Protein AF-A0A966P7Q0-F1 (afdb_monomer_lite)

Sequence (130 aa):
AIQLLSLRNEVIDQSLFDTRFGTLQGKIAGVTMALHLMETVSLGQISSSRKKELLESAATRVNVGGIIGYATCSPHIAETKMQVNDFLKRHPNFNRLKIGPRGDNDGDLQLWTFRDGTDCMYLSLLERQS

Foldseek 3Di:
DVVVVVVVVVVVLVVVCCVVVVVVVVVCVVVVVVVCVVDPDDPDDPDLVNLLVVVVVVVVVADAQGKDKQKDLDPDCSRAVVSVVVVCVVQVQKAWDAPGPQADPRRKHFDDCVPNVDRTMIIIMIGGND

Secondary structure (DSSP, 8-state):
-HHHHHHHHHHHHHHHHHHHHHHHHHHHHHHHHHHHHT--S-SS---HHHHHHHHHHHHHHPPTT-EEEEEES---GGGTHHHHHHHHHH-TTEEEEP-GGGS-TTS-EEE-HHHHSS--EEEEEEEE--

pLDDT: mean 70.28, std 19.14, range [32.0, 93.88]

Structure (mmCIF, N/CA/C/O backbone):
data_AF-A0A966P7Q0-F1
#
_entry.id   AF-A0A966P7Q0-F1
#
loop_
_atom_site.group_PDB
_atom_site.id
_atom_site.type_symbol
_atom_site.label_atom_id
_atom_site.label_alt_id
_atom_site.label_comp_id
_atom_site.label_asym_id
_atom_site.label_entity_id
_atom_site.label_seq_id
_atom_site.pdbx_PDB_ins_code
_atom_site.Cartn_x
_atom_site.Cartn_y
_atom_site.Cartn_z
_atom_site.occupancy
_atom_site.B_iso_or_equiv
_atom_site.auth_seq_id
_atom_site.auth_comp_id
_atom_site.auth_asym_id
_atom_site.auth_atom_id
_atom_site.pdbx_PDB_model_num
ATOM 1 N N . ALA A 1 1 ? 5.817 -37.709 -12.911 1.00 56.84 1 ALA A N 1
ATOM 2 C CA . ALA A 1 1 ? 4.400 -37.429 -12.584 1.00 5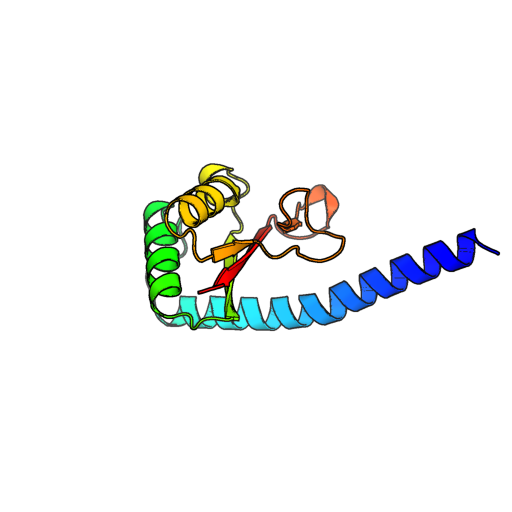6.84 1 ALA A CA 1
ATOM 3 C C . ALA A 1 1 ? 4.236 -36.178 -11.706 1.00 56.84 1 ALA A C 1
ATOM 5 O O . ALA A 1 1 ? 3.532 -35.270 -12.120 1.00 56.84 1 ALA A O 1
ATOM 6 N N . ILE A 1 2 ? 4.919 -36.076 -10.555 1.00 55.19 2 ILE A N 1
ATOM 7 C CA . ILE A 1 2 ? 4.800 -34.939 -9.609 1.00 55.19 2 ILE A CA 1
ATOM 8 C C . ILE A 1 2 ? 5.267 -33.598 -10.215 1.00 55.19 2 ILE A C 1
ATOM 10 O O . ILE A 1 2 ? 4.593 -32.584 -10.074 1.00 55.19 2 ILE A O 1
ATOM 14 N N . GLN A 1 3 ? 6.363 -33.601 -10.976 1.00 54.00 3 GLN A N 1
ATOM 15 C CA . GLN A 1 3 ? 6.929 -32.390 -11.597 1.00 54.00 3 GLN A CA 1
ATOM 16 C C . GLN A 1 3 ? 5.999 -31.744 -12.642 1.00 54.00 3 GLN A C 1
ATOM 18 O O . GLN A 1 3 ? 5.894 -30.525 -12.717 1.00 54.00 3 GLN A O 1
ATOM 23 N N . LEU A 1 4 ? 5.260 -32.566 -13.397 1.00 52.72 4 LEU A N 1
ATOM 24 C CA . LEU A 1 4 ? 4.261 -32.108 -14.372 1.00 52.72 4 LEU A CA 1
ATOM 25 C C . LEU A 1 4 ? 3.024 -31.497 -13.698 1.00 52.72 4 LEU A C 1
ATOM 27 O O . LEU A 1 4 ? 2.425 -30.573 -14.240 1.00 52.72 4 LEU A O 1
ATOM 31 N N . LEU A 1 5 ? 2.649 -31.991 -12.513 1.00 53.00 5 LEU A N 1
ATOM 32 C CA . LEU A 1 5 ? 1.553 -31.431 -11.718 1.00 53.00 5 LEU A CA 1
ATOM 33 C C . LEU A 1 5 ? 1.935 -30.079 -11.098 1.00 53.00 5 LEU A C 1
ATOM 35 O O . LEU A 1 5 ? 1.100 -29.181 -11.077 1.00 53.00 5 LEU A O 1
ATOM 39 N N . SER A 1 6 ? 3.191 -29.914 -10.666 1.00 53.47 6 SER A N 1
ATOM 40 C CA . SER A 1 6 ? 3.708 -28.640 -10.142 1.00 53.47 6 SER A CA 1
ATOM 41 C C . SER A 1 6 ? 3.724 -27.547 -11.211 1.00 53.47 6 SER A C 1
ATOM 43 O O . SER A 1 6 ? 3.168 -26.477 -10.996 1.00 53.47 6 SER A O 1
ATOM 45 N N . LEU A 1 7 ? 4.265 -27.855 -12.396 1.00 55.69 7 LEU A N 1
ATOM 46 C CA . LEU A 1 7 ? 4.277 -26.933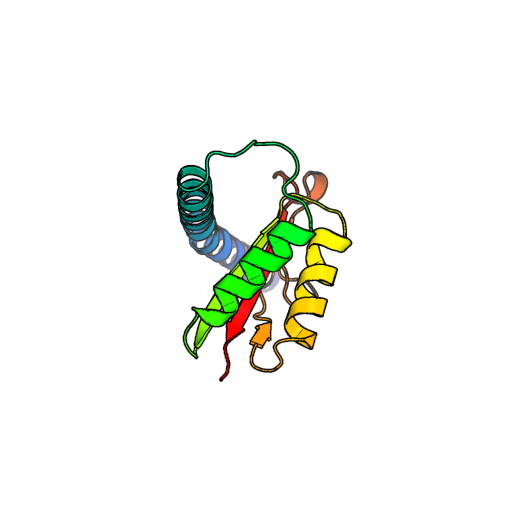 -13.539 1.00 55.69 7 LEU A CA 1
ATOM 47 C C . LEU A 1 7 ? 2.862 -26.526 -13.960 1.00 55.69 7 LEU A C 1
ATOM 49 O O . LEU A 1 7 ? 2.602 -25.364 -14.254 1.00 55.69 7 LEU A O 1
ATOM 53 N N . ARG A 1 8 ? 1.917 -27.474 -13.963 1.00 52.16 8 ARG A N 1
ATOM 54 C CA . ARG A 1 8 ? 0.520 -27.179 -14.298 1.00 52.16 8 ARG A CA 1
ATOM 55 C C . ARG A 1 8 ? -0.143 -26.276 -13.256 1.00 52.16 8 ARG A C 1
ATOM 57 O O . ARG A 1 8 ? -0.931 -25.420 -13.638 1.00 52.16 8 ARG A O 1
ATOM 64 N N . ASN A 1 9 ? 0.164 -26.454 -11.972 1.00 53.59 9 ASN A N 1
ATOM 65 C CA . ASN A 1 9 ? -0.360 -25.590 -10.915 1.00 53.59 9 ASN A CA 1
ATOM 66 C C . ASN A 1 9 ? 0.204 -24.168 -11.014 1.00 53.59 9 ASN A C 1
ATOM 68 O O . ASN A 1 9 ? -0.573 -23.226 -10.935 1.00 53.59 9 ASN A O 1
ATOM 72 N N . GLU A 1 10 ? 1.502 -24.008 -11.283 1.00 57.59 10 GLU A N 1
ATOM 73 C CA . GLU A 1 10 ? 2.111 -22.686 -11.504 1.00 57.59 10 GLU A CA 1
ATOM 74 C C . GLU A 1 10 ? 1.483 -21.959 -12.699 1.00 57.59 10 GLU A C 1
ATOM 76 O O . GLU A 1 10 ? 1.134 -20.785 -12.598 1.00 57.59 10 GLU A O 1
ATOM 81 N N . VAL A 1 11 ? 1.250 -22.667 -13.809 1.00 62.88 11 VAL A N 1
ATOM 82 C CA . VAL A 1 11 ? 0.590 -22.097 -14.997 1.00 62.88 11 VAL A CA 1
ATOM 83 C C . VAL A 1 11 ? -0.857 -21.687 -14.700 1.00 62.88 11 VAL A C 1
ATOM 85 O O . VAL A 1 11 ? -1.322 -20.659 -15.193 1.00 62.88 11 VAL A O 1
ATOM 88 N N . ILE A 1 12 ? -1.577 -22.463 -13.886 1.00 61.47 12 ILE A N 1
ATOM 89 C CA . ILE A 1 12 ? -2.951 -22.142 -13.478 1.00 61.47 12 ILE A CA 1
ATOM 90 C C . ILE A 1 12 ? -2.971 -20.942 -12.527 1.00 61.47 12 ILE A C 1
ATOM 92 O O . ILE A 1 12 ? -3.795 -20.049 -12.715 1.00 61.47 12 ILE A O 1
ATOM 96 N N . ASP A 1 13 ? -2.058 -20.874 -11.558 1.00 57.03 13 ASP A N 1
ATOM 97 C CA . ASP A 1 13 ? -1.935 -19.732 -10.647 1.00 57.03 13 ASP A CA 1
ATOM 98 C C . ASP A 1 13 ? -1.564 -18.454 -11.400 1.00 57.03 13 ASP A C 1
ATOM 100 O O . ASP A 1 13 ? -2.114 -17.386 -11.124 1.00 57.03 13 ASP A O 1
ATOM 104 N N . GLN A 1 14 ? -0.696 -18.564 -12.406 1.00 54.94 14 GLN A N 1
ATOM 105 C CA . GLN A 1 14 ? -0.326 -17.453 -13.270 1.00 54.94 14 GLN A CA 1
ATOM 106 C C . GLN A 1 14 ? -1.492 -17.016 -14.163 1.00 54.94 14 GLN A C 1
ATOM 108 O O . GLN A 1 14 ? -1.774 -15.828 -14.249 1.00 54.94 14 GLN A O 1
ATOM 113 N N . SER A 1 15 ? -2.262 -17.951 -14.724 1.00 50.19 15 SER A N 1
ATOM 114 C CA . SER A 1 15 ? -3.471 -17.637 -15.497 1.00 50.19 15 SER A CA 1
ATOM 115 C C . SER A 1 15 ? -4.580 -17.012 -14.638 1.00 50.19 15 SER A C 1
ATOM 117 O O . SER A 1 15 ? -5.246 -16.066 -15.067 1.00 50.19 15 SER A O 1
ATOM 119 N N . LEU A 1 16 ? -4.769 -17.489 -13.403 1.00 56.72 16 LEU A N 1
ATOM 120 C CA . LEU A 1 16 ? -5.696 -16.905 -12.430 1.00 56.72 16 LEU A CA 1
ATOM 121 C C . LEU A 1 16 ? -5.249 -15.506 -12.010 1.00 56.72 16 LEU A C 1
ATOM 123 O O . LEU A 1 16 ? -6.093 -14.617 -11.868 1.00 56.72 16 LEU A O 1
ATOM 127 N N . PHE A 1 17 ? -3.941 -15.305 -11.840 1.00 53.06 17 PHE A N 1
ATOM 128 C CA . PHE A 1 17 ? -3.348 -14.001 -11.592 1.00 53.06 17 PHE A CA 1
ATOM 129 C C . PHE A 1 17 ? -3.597 -13.071 -12.784 1.00 53.06 17 PHE A C 1
ATOM 131 O O . PHE A 1 17 ? -4.224 -12.034 -12.614 1.00 53.06 17 PHE A O 1
ATOM 138 N N . ASP A 1 18 ? -3.229 -13.459 -14.000 1.00 51.28 18 ASP A N 1
ATOM 139 C CA . ASP A 1 18 ? -3.386 -12.627 -15.196 1.00 51.28 18 ASP A CA 1
ATOM 140 C C . ASP A 1 18 ? -4.860 -12.327 -15.499 1.00 51.28 18 ASP A C 1
ATOM 142 O O . ASP A 1 18 ? -5.205 -11.222 -15.903 1.00 51.28 18 ASP A O 1
ATOM 146 N N . THR A 1 19 ? -5.775 -13.257 -15.220 1.00 51.84 19 THR A N 1
ATOM 147 C CA . THR A 1 19 ? -7.215 -13.022 -15.398 1.00 51.84 19 THR A CA 1
ATOM 148 C C . THR A 1 19 ? -7.754 -12.048 -14.351 1.00 51.84 19 THR A C 1
ATOM 150 O O . THR A 1 19 ? -8.453 -11.091 -14.696 1.00 51.84 19 THR A O 1
ATOM 153 N N . ARG A 1 20 ? -7.433 -12.258 -13.065 1.00 45.72 20 ARG A N 1
ATOM 154 C CA . ARG A 1 20 ? -7.921 -11.415 -11.960 1.00 45.72 20 ARG A CA 1
ATOM 155 C C . ARG A 1 20 ? -7.268 -10.044 -11.969 1.00 45.72 20 ARG A C 1
ATOM 157 O O . ARG A 1 20 ? -7.973 -9.052 -11.851 1.00 45.72 20 ARG A O 1
ATOM 164 N N . PHE A 1 21 ? -5.951 -9.986 -12.124 1.00 47.03 21 PHE A N 1
ATOM 165 C CA . PHE A 1 21 ? -5.170 -8.756 -12.125 1.00 47.03 21 PHE A CA 1
ATOM 166 C C . PHE A 1 21 ? -5.104 -8.095 -13.491 1.00 47.03 21 PHE A C 1
ATOM 168 O O . PHE A 1 21 ? -4.967 -6.890 -13.508 1.00 47.03 21 PHE A O 1
ATOM 175 N N . GLY A 1 22 ? -5.291 -8.789 -14.613 1.00 44.94 22 GLY A N 1
ATOM 176 C CA . GLY A 1 22 ? -5.476 -8.141 -15.918 1.00 44.94 22 GLY A CA 1
ATOM 177 C C . GLY A 1 22 ? -6.808 -7.393 -15.990 1.00 44.94 22 GLY A C 1
ATOM 178 O O . GLY A 1 22 ? -6.857 -6.237 -16.410 1.00 44.94 22 GLY A O 1
ATOM 179 N N . THR A 1 23 ? -7.891 -7.982 -15.461 1.00 43.66 23 THR A N 1
ATOM 180 C CA . THR A 1 23 ? -9.153 -7.242 -15.275 1.00 43.66 23 THR A CA 1
ATOM 181 C C . THR A 1 23 ? -9.062 -6.197 -14.163 1.00 43.66 23 THR A C 1
ATOM 183 O O . THR A 1 23 ? -9.647 -5.124 -14.311 1.00 43.66 23 THR A O 1
ATOM 186 N N . LEU A 1 24 ? -8.314 -6.444 -13.077 1.00 39.00 24 LEU A N 1
ATOM 187 C CA . LEU A 1 24 ? -8.041 -5.427 -12.054 1.00 39.00 24 LEU A CA 1
ATOM 188 C C . LEU A 1 24 ? -7.172 -4.294 -12.603 1.00 39.00 24 LEU A C 1
ATOM 190 O O . LEU A 1 24 ? -7.422 -3.162 -12.250 1.00 39.00 24 LEU A O 1
ATOM 194 N N . GLN A 1 25 ? -6.211 -4.558 -13.482 1.00 39.69 25 GLN A N 1
ATOM 195 C CA . GLN A 1 25 ? -5.346 -3.578 -14.135 1.00 39.69 25 GLN A CA 1
ATOM 196 C C . GLN A 1 25 ? -6.160 -2.752 -15.119 1.00 39.69 25 GLN A C 1
ATOM 198 O O . GLN A 1 25 ? -5.996 -1.545 -15.141 1.00 39.69 25 GLN A O 1
ATOM 203 N N . GLY A 1 26 ? -7.102 -3.351 -15.854 1.00 34.25 26 GLY A N 1
ATOM 204 C CA . GLY A 1 26 ? -8.074 -2.598 -16.651 1.00 34.25 26 GLY A CA 1
ATOM 205 C C . GLY A 1 26 ? -8.985 -1.715 -15.788 1.00 34.25 26 GLY A C 1
ATOM 206 O O . GLY A 1 26 ? -9.204 -0.550 -16.110 1.00 34.25 26 GLY A O 1
ATOM 207 N N . LYS A 1 27 ? -9.471 -2.230 -14.650 1.00 41.84 27 LYS A N 1
ATOM 208 C CA . LYS A 1 27 ? -10.301 -1.469 -13.698 1.00 41.84 27 LYS A CA 1
ATOM 209 C C . LYS A 1 27 ? -9.512 -0.398 -12.950 1.00 41.84 27 LYS A C 1
ATOM 211 O O . LYS A 1 27 ? -10.034 0.686 -12.765 1.00 41.84 27 LYS A O 1
ATOM 216 N N . ILE A 1 28 ? -8.278 -0.673 -12.542 1.00 46.97 28 ILE A N 1
ATOM 217 C CA . ILE A 1 28 ? -7.370 0.256 -11.870 1.00 46.97 28 ILE A CA 1
ATOM 218 C C . ILE A 1 28 ? -6.905 1.289 -12.878 1.00 46.97 28 ILE A C 1
ATOM 220 O O . ILE A 1 28 ? -7.036 2.453 -12.579 1.00 46.97 28 ILE A O 1
ATOM 224 N N . ALA A 1 29 ? -6.478 0.929 -14.088 1.00 38.12 29 ALA A N 1
ATOM 225 C CA . ALA A 1 29 ? -6.180 1.902 -15.137 1.00 38.12 29 ALA A CA 1
ATOM 226 C C . ALA A 1 29 ? -7.406 2.766 -15.450 1.00 38.12 29 ALA A C 1
ATOM 228 O O . ALA A 1 29 ? -7.260 3.971 -15.582 1.00 38.12 29 ALA A O 1
ATOM 229 N N . GLY A 1 30 ? -8.611 2.186 -15.480 1.00 32.00 30 GLY A N 1
ATOM 230 C CA . GLY A 1 30 ? -9.867 2.919 -15.643 1.00 32.00 30 GLY A CA 1
ATOM 231 C C . GLY A 1 30 ? -10.210 3.836 -14.463 1.00 32.00 30 GLY A C 1
ATOM 232 O O . GLY A 1 30 ? -10.607 4.974 -14.682 1.00 32.00 30 GLY A O 1
ATOM 233 N N . VAL A 1 31 ? -10.022 3.389 -13.218 1.00 40.69 31 VAL A N 1
ATOM 234 C CA . VAL A 1 31 ? -10.259 4.175 -11.992 1.00 40.69 31 VAL A CA 1
ATOM 235 C C . VAL A 1 31 ? -9.178 5.237 -11.814 1.00 40.69 31 VAL A C 1
ATOM 237 O O . VAL A 1 31 ? -9.506 6.373 -11.514 1.00 40.69 31 VAL A O 1
ATOM 240 N N . THR A 1 32 ? -7.912 4.916 -12.061 1.00 42.22 32 THR A N 1
ATOM 241 C CA . THR A 1 32 ? -6.773 5.837 -12.101 1.00 42.22 32 THR A CA 1
ATOM 242 C C . THR A 1 32 ? -6.961 6.859 -13.214 1.00 42.22 32 THR A C 1
ATOM 244 O O . THR A 1 32 ? -6.782 8.037 -12.944 1.00 42.22 32 THR A O 1
ATOM 247 N N . MET A 1 33 ? -7.396 6.466 -14.418 1.00 32.06 33 MET A N 1
ATOM 248 C CA . MET A 1 33 ? -7.760 7.410 -15.481 1.00 32.06 33 MET A CA 1
ATOM 249 C C . MET A 1 33 ? -8.958 8.270 -15.095 1.00 32.06 33 MET A C 1
ATOM 251 O O . MET A 1 33 ? -8.929 9.460 -15.363 1.00 32.06 33 MET A O 1
ATOM 255 N N . ALA A 1 34 ? -10.001 7.714 -14.477 1.00 33.47 34 ALA A N 1
ATOM 256 C CA . ALA A 1 34 ? -11.161 8.487 -14.037 1.00 33.47 34 ALA A CA 1
ATOM 257 C C . ALA A 1 34 ? -10.785 9.486 -12.931 1.00 33.47 34 ALA A C 1
ATOM 259 O O . ALA A 1 34 ? -11.227 10.632 -12.962 1.00 33.47 34 ALA A O 1
ATOM 260 N N . LEU A 1 35 ? -9.905 9.087 -12.007 1.00 37.53 35 LEU A N 1
ATOM 261 C CA . LEU A 1 35 ? -9.325 9.967 -10.995 1.00 37.53 35 LEU A CA 1
ATOM 262 C C . LEU A 1 35 ? -8.433 11.041 -11.643 1.00 37.53 35 LEU A C 1
ATOM 264 O O . LEU A 1 35 ? -8.456 12.190 -11.222 1.00 37.53 35 LEU A O 1
ATOM 268 N N . HIS A 1 36 ? -7.697 10.688 -12.701 1.00 36.66 36 HIS A N 1
ATOM 269 C CA . HIS A 1 36 ? -6.847 11.606 -13.464 1.00 36.66 36 HIS A CA 1
ATOM 270 C C . HIS A 1 36 ? -7.655 12.583 -14.336 1.00 36.66 36 HIS A C 1
ATOM 272 O O . HIS A 1 36 ? -7.266 13.733 -14.503 1.00 36.66 36 HIS A O 1
ATOM 278 N N . LEU A 1 37 ? -8.810 12.158 -14.856 1.00 32.03 37 LEU A N 1
ATOM 279 C CA . LEU A 1 37 ? -9.723 12.982 -15.652 1.00 32.03 37 LEU A CA 1
ATOM 280 C C . LEU A 1 37 ? -10.551 13.951 -14.792 1.00 32.03 37 LEU A C 1
ATOM 282 O O . LEU A 1 37 ? -11.079 14.922 -15.328 1.00 32.03 37 LEU A O 1
ATOM 286 N N . MET A 1 38 ? -10.648 13.722 -13.478 1.00 38.47 38 MET A N 1
ATOM 287 C CA . MET A 1 38 ? -11.322 14.631 -12.540 1.00 38.47 38 MET A CA 1
ATOM 288 C C . MET A 1 38 ? -10.413 15.732 -11.963 1.00 38.47 38 MET A C 1
ATOM 290 O O . MET A 1 38 ? -10.930 16.698 -11.410 1.00 38.47 38 MET A O 1
ATOM 294 N N . GLU A 1 39 ? -9.090 15.654 -12.130 1.00 44.19 39 GLU A N 1
ATOM 295 C CA . GLU A 1 39 ? -8.148 16.700 -11.705 1.00 44.19 39 GLU A CA 1
ATOM 296 C C . GLU A 1 39 ? -7.139 16.987 -12.826 1.00 44.19 39 GLU A C 1
ATOM 298 O O . GLU A 1 39 ? -5.998 16.529 -12.809 1.00 44.19 39 GLU A O 1
ATOM 303 N N . THR A 1 40 ? -7.555 17.776 -13.819 1.00 41.88 40 THR A N 1
ATOM 304 C CA . THR A 1 40 ? -6.660 18.339 -14.838 1.00 41.88 40 THR A CA 1
ATOM 305 C C . THR A 1 40 ? -5.659 19.315 -14.208 1.00 41.88 40 THR A C 1
ATOM 307 O O . THR A 1 40 ? -5.837 20.528 -14.296 1.00 41.88 40 THR A O 1
ATOM 310 N N . VAL A 1 41 ? -4.594 18.805 -13.584 1.00 39.81 41 VAL A N 1
ATOM 311 C CA . VAL A 1 41 ? -3.370 19.559 -13.280 1.00 39.81 41 VAL A CA 1
ATOM 312 C C . VAL A 1 41 ? -2.152 18.640 -13.454 1.00 39.81 41 VAL A C 1
ATOM 314 O O . VAL A 1 41 ? -1.850 17.813 -12.605 1.00 39.81 41 VAL A O 1
ATOM 317 N N . SER A 1 42 ? -1.461 18.829 -14.581 1.00 39.97 42 SER A N 1
ATOM 318 C CA . SER A 1 42 ? -0.085 18.419 -14.918 1.00 39.97 42 SER A CA 1
ATOM 319 C C . SER A 1 42 ? 0.380 16.977 -14.645 1.00 39.97 42 SER A C 1
ATOM 321 O O . SER A 1 42 ? 0.732 16.585 -13.535 1.00 39.97 42 SER A O 1
ATOM 323 N N . LEU A 1 43 ? 0.578 16.249 -15.751 1.00 45.28 43 LEU A N 1
ATOM 324 C CA . LEU A 1 43 ? 1.347 15.005 -15.910 1.00 45.28 43 LEU A CA 1
ATOM 325 C C . LEU A 1 43 ? 2.863 15.184 -15.660 1.00 45.28 43 LEU A C 1
ATOM 327 O O . LEU A 1 43 ? 3.698 14.900 -16.515 1.00 45.28 43 LEU A O 1
ATOM 331 N N . GLY A 1 44 ? 3.245 15.637 -14.470 1.00 43.91 44 GLY A N 1
ATOM 332 C CA . GLY A 1 44 ? 4.648 15.750 -14.083 1.00 43.91 44 GLY A CA 1
ATOM 333 C C . GLY A 1 44 ? 4.797 15.769 -12.572 1.00 43.91 44 GLY A C 1
ATOM 334 O O . GLY A 1 44 ? 4.583 16.801 -11.955 1.00 43.91 44 GLY A O 1
ATOM 335 N N . GLN A 1 45 ? 5.180 14.624 -11.997 1.00 50.81 45 GLN A N 1
ATOM 336 C CA . GLN A 1 45 ? 5.583 14.476 -10.593 1.00 50.81 45 GLN A CA 1
ATOM 337 C C . GLN A 1 45 ? 4.513 14.942 -9.584 1.00 50.81 45 GLN A C 1
ATOM 339 O O . GLN A 1 45 ? 4.641 15.986 -8.948 1.00 50.81 45 GLN A O 1
ATOM 344 N N . ILE A 1 46 ? 3.469 14.131 -9.364 1.00 56.72 46 ILE A N 1
ATOM 345 C CA . ILE A 1 46 ? 2.634 14.289 -8.161 1.00 56.72 46 ILE A CA 1
ATOM 346 C C . ILE A 1 46 ? 3.566 14.139 -6.952 1.00 56.72 46 ILE A C 1
ATOM 348 O O . ILE A 1 46 ? 4.126 13.061 -6.744 1.00 56.72 46 ILE A O 1
ATOM 352 N N . SER A 1 47 ? 3.755 15.201 -6.169 1.00 64.44 47 SER A N 1
ATOM 353 C CA . SER A 1 47 ? 4.650 15.186 -5.009 1.00 64.44 47 SER A CA 1
ATOM 354 C C . SER A 1 47 ? 4.247 14.093 -4.010 1.00 64.44 47 SER A C 1
ATOM 356 O O . SER A 1 47 ? 3.063 13.782 -3.845 1.00 64.44 47 SER A O 1
ATOM 358 N N . SER A 1 48 ? 5.212 13.510 -3.293 1.00 66.81 48 SER A N 1
ATOM 359 C CA . SER A 1 48 ? 4.931 12.497 -2.259 1.00 66.81 48 SER A CA 1
ATOM 360 C C . SER A 1 48 ? 3.959 13.015 -1.188 1.00 66.81 48 SER A C 1
ATOM 362 O O . SER A 1 48 ? 3.135 12.264 -0.670 1.00 66.81 48 SER A O 1
ATOM 364 N N . SER A 1 49 ? 3.979 14.326 -0.915 1.00 69.88 49 SER A N 1
ATOM 365 C CA . SER A 1 49 ? 3.006 14.987 -0.038 1.00 69.88 49 SER A CA 1
ATOM 366 C C . SER A 1 49 ? 1.569 14.885 -0.559 1.00 69.88 49 SER A C 1
AT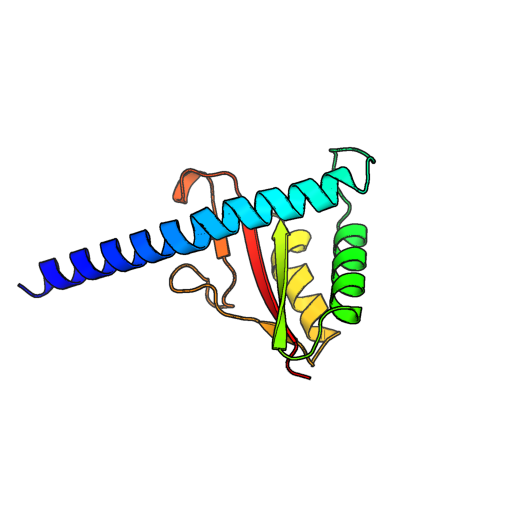OM 368 O O . SER A 1 49 ? 0.675 14.534 0.205 1.00 69.88 49 SER A O 1
ATOM 370 N N . ARG A 1 50 ? 1.340 15.091 -1.861 1.00 77.12 50 ARG A N 1
ATOM 371 C CA . ARG A 1 50 ? 0.005 14.979 -2.463 1.00 77.12 50 ARG A CA 1
ATOM 372 C C . ARG A 1 50 ? -0.493 13.534 -2.472 1.00 77.12 50 ARG A C 1
ATOM 374 O O . ARG A 1 50 ? -1.662 13.289 -2.190 1.00 77.12 50 ARG A O 1
ATOM 381 N N . LYS A 1 51 ? 0.390 12.559 -2.724 1.00 76.00 51 LYS A N 1
ATOM 382 C CA . LYS A 1 51 ? 0.037 11.128 -2.618 1.00 76.00 51 LYS A CA 1
ATOM 383 C C . LYS A 1 51 ? -0.416 10.763 -1.203 1.00 76.00 51 LYS A C 1
ATOM 385 O O . LYS A 1 51 ? -1.384 10.024 -1.043 1.00 76.00 51 LYS A O 1
ATOM 390 N N . LYS A 1 52 ? 0.254 11.314 -0.185 1.00 80.38 52 LYS A N 1
ATOM 391 C CA . LYS A 1 52 ? -0.143 11.166 1.217 1.00 80.38 52 LYS A CA 1
ATOM 392 C C . LYS A 1 52 ? -1.534 11.747 1.461 1.00 80.38 52 LYS A C 1
ATOM 394 O O . LYS A 1 52 ? -2.381 11.033 1.973 1.00 80.38 52 LYS A O 1
ATOM 399 N N . GLU A 1 53 ? -1.788 12.994 1.065 1.00 81.19 53 GLU A N 1
ATOM 400 C CA . GLU A 1 53 ? -3.097 13.650 1.241 1.00 81.19 53 GLU A CA 1
ATOM 401 C C . GLU A 1 53 ? -4.251 12.853 0.619 1.00 81.19 53 GLU A C 1
ATOM 403 O O . GLU A 1 53 ? -5.295 12.677 1.247 1.00 81.19 53 GLU A O 1
ATOM 408 N N . LEU A 1 54 ? -4.055 12.326 -0.593 1.00 82.44 54 LEU A N 1
ATOM 409 C CA . LEU A 1 54 ? -5.052 11.489 -1.262 1.00 82.44 54 LEU A CA 1
ATOM 410 C C . LEU A 1 54 ? -5.307 10.185 -0.496 1.00 82.44 54 LEU A C 1
ATOM 412 O O . LEU A 1 54 ? -6.461 9.788 -0.331 1.00 82.44 54 LEU A O 1
ATOM 416 N N . LEU A 1 55 ? -4.247 9.547 0.007 1.00 80.12 55 LEU A N 1
ATOM 417 C CA . LEU A 1 55 ? -4.357 8.327 0.804 1.00 80.12 55 LEU A CA 1
ATOM 418 C C . LEU A 1 55 ? -5.080 8.578 2.140 1.00 80.12 55 LEU A C 1
ATOM 420 O O . LEU A 1 55 ? -5.938 7.788 2.529 1.00 80.12 55 LEU A O 1
ATOM 424 N N . GLU A 1 56 ? -4.807 9.704 2.804 1.00 84.12 56 GLU A N 1
ATOM 425 C CA . GLU A 1 56 ? -5.545 10.127 4.003 1.00 84.12 56 GLU A CA 1
ATOM 426 C C . GLU A 1 56 ? -7.025 10.365 3.708 1.00 84.12 56 GLU A C 1
ATOM 428 O O . GLU A 1 56 ? -7.895 9.880 4.429 1.00 84.12 56 GLU A O 1
ATOM 433 N N . SER A 1 57 ? -7.322 11.087 2.627 1.00 81.06 57 SER A N 1
ATOM 434 C CA . SER A 1 57 ? -8.700 11.360 2.219 1.00 81.06 57 SER A CA 1
ATOM 435 C C . SER A 1 57 ? -9.459 10.060 1.940 1.00 81.06 57 SER A C 1
ATOM 437 O O . SER A 1 57 ? -10.583 9.885 2.416 1.00 81.06 57 SER A O 1
ATOM 439 N N . ALA A 1 58 ? -8.829 9.103 1.252 1.00 78.38 58 ALA A N 1
ATOM 440 C CA . ALA A 1 58 ? -9.413 7.789 0.996 1.00 78.38 58 ALA A CA 1
ATOM 441 C C . ALA A 1 58 ? -9.719 7.021 2.295 1.00 78.38 58 ALA A C 1
ATOM 443 O O . ALA A 1 58 ? -10.798 6.439 2.422 1.00 78.38 58 ALA A O 1
ATOM 444 N N . ALA A 1 59 ? -8.827 7.079 3.288 1.00 80.88 59 ALA A N 1
ATOM 445 C CA . ALA A 1 59 ? -9.012 6.411 4.576 1.00 80.88 59 ALA A CA 1
ATOM 446 C C . ALA A 1 59 ? -10.242 6.907 5.348 1.00 80.88 59 ALA A C 1
ATOM 448 O O . ALA A 1 59 ? -10.924 6.116 5.994 1.00 80.88 59 ALA A O 1
ATOM 449 N N . THR A 1 60 ? -10.579 8.195 5.228 1.00 81.38 60 THR A N 1
ATOM 450 C CA . THR A 1 60 ? -11.781 8.758 5.873 1.00 81.38 60 THR A CA 1
ATOM 451 C C . THR A 1 60 ? -13.091 8.305 5.222 1.00 81.38 60 THR A C 1
ATOM 453 O O . THR A 1 60 ? -14.145 8.369 5.851 1.00 81.38 60 THR A O 1
ATOM 456 N N . ARG A 1 61 ? -13.040 7.848 3.965 1.00 81.44 61 ARG A N 1
ATOM 457 C CA . ARG A 1 61 ? -14.220 7.534 3.141 1.00 81.44 61 ARG A CA 1
ATOM 458 C C . ARG A 1 61 ? -14.491 6.042 2.998 1.00 81.44 61 ARG A C 1
ATOM 460 O O . ARG A 1 61 ? -15.593 5.667 2.604 1.00 81.44 61 ARG A O 1
ATOM 467 N N . VAL A 1 62 ? -13.504 5.193 3.270 1.00 81.69 62 VAL A N 1
ATOM 468 C CA . VAL A 1 62 ? -13.657 3.743 3.142 1.00 81.69 62 VAL A CA 1
ATOM 469 C C . VAL A 1 62 ? -14.406 3.179 4.352 1.00 81.69 62 VAL A C 1
ATOM 471 O O . VAL A 1 62 ? -14.095 3.501 5.499 1.00 81.69 62 VAL A O 1
ATOM 474 N N . ASN A 1 63 ? -15.409 2.340 4.099 1.00 81.81 63 ASN A N 1
ATOM 475 C CA . ASN A 1 63 ? -16.146 1.638 5.151 1.00 81.81 63 ASN A CA 1
ATOM 476 C C . ASN A 1 63 ? -15.297 0.515 5.766 1.00 81.81 63 ASN A C 1
ATOM 478 O O . ASN A 1 63 ? -14.312 0.078 5.172 1.00 81.81 63 ASN A O 1
ATOM 482 N N . VAL A 1 64 ? -15.695 0.023 6.941 1.00 88.12 64 VAL A N 1
ATOM 483 C CA . VAL A 1 64 ? -15.129 -1.208 7.519 1.00 88.12 64 VAL A CA 1
ATOM 484 C C . VAL A 1 64 ? -15.322 -2.373 6.539 1.00 88.12 64 VAL A C 1
ATOM 486 O O . VAL A 1 64 ? -16.385 -2.502 5.933 1.00 88.12 64 VAL A O 1
ATOM 489 N N . GLY A 1 65 ? -14.277 -3.176 6.340 1.00 80.44 65 GLY A N 1
ATOM 490 C CA . GLY A 1 65 ? -14.171 -4.212 5.307 1.00 80.44 65 GLY A CA 1
ATOM 491 C C . GLY A 1 65 ? -13.852 -3.683 3.902 1.00 80.44 65 GLY A C 1
ATOM 492 O O . GLY A 1 65 ? -13.725 -4.458 2.958 1.00 80.44 65 GLY A O 1
ATOM 493 N N . GLY A 1 66 ? -13.744 -2.364 3.718 1.00 78.94 66 GLY A N 1
ATOM 494 C CA . GLY A 1 66 ? -13.365 -1.772 2.439 1.00 78.94 66 GLY A CA 1
ATOM 495 C C . GLY A 1 66 ? -11.850 -1.775 2.223 1.00 78.94 66 GLY A C 1
ATOM 496 O O . GLY A 1 66 ? -11.067 -1.714 3.172 1.00 78.94 66 GLY A O 1
ATOM 497 N N . ILE A 1 67 ? -11.442 -1.817 0.952 1.00 86.19 67 ILE A N 1
ATOM 498 C CA . ILE A 1 67 ? -10.041 -1.950 0.534 1.00 86.19 67 ILE A CA 1
ATOM 499 C C . ILE A 1 67 ? -9.598 -0.701 -0.232 1.00 86.19 67 ILE A C 1
ATOM 501 O O . ILE A 1 67 ? -10.273 -0.255 -1.159 1.00 86.19 67 ILE A O 1
ATOM 505 N N . ILE A 1 68 ? -8.428 -0.175 0.121 1.00 85.62 68 ILE A N 1
ATOM 506 C CA . ILE A 1 68 ? -7.713 0.874 -0.604 1.00 85.62 68 ILE A CA 1
ATOM 507 C C . ILE A 1 68 ? -6.548 0.236 -1.365 1.00 85.62 68 ILE A C 1
ATOM 509 O O . ILE A 1 68 ? -5.713 -0.444 -0.772 1.00 85.62 68 ILE A O 1
ATOM 513 N N . GLY A 1 69 ? -6.474 0.476 -2.675 1.00 87.75 69 GLY A N 1
ATOM 514 C CA . GLY A 1 69 ? -5.315 0.126 -3.495 1.00 87.75 69 GLY A CA 1
ATOM 515 C C . GLY A 1 69 ? -4.385 1.323 -3.660 1.00 87.75 69 GLY A C 1
ATOM 516 O O . GLY A 1 69 ? -4.745 2.289 -4.329 1.00 87.75 69 GLY A O 1
ATOM 517 N N . TYR A 1 70 ? -3.194 1.265 -3.069 1.00 86.19 70 TYR A N 1
ATOM 518 C CA . TYR A 1 70 ? -2.153 2.271 -3.265 1.00 86.19 70 TYR A CA 1
ATOM 519 C C . TYR A 1 70 ? -1.184 1.803 -4.348 1.00 86.19 70 TYR A C 1
ATOM 521 O O . TYR A 1 70 ? -0.511 0.791 -4.156 1.00 86.19 70 TYR A O 1
ATOM 529 N N . ALA A 1 71 ? -1.097 2.534 -5.462 1.00 86.81 71 ALA A N 1
A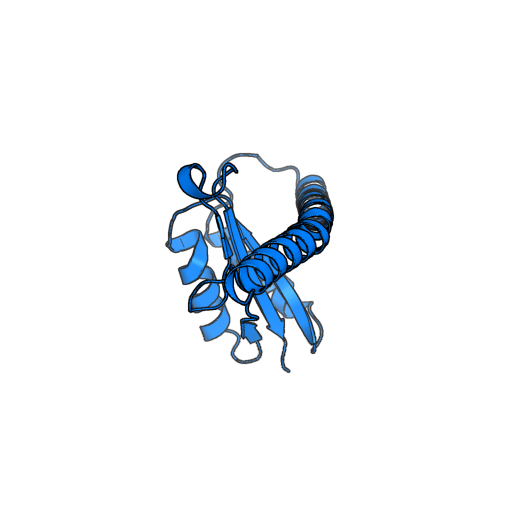TOM 530 C CA . ALA A 1 71 ? -0.216 2.198 -6.574 1.00 86.81 71 ALA A CA 1
ATOM 531 C C . ALA A 1 71 ? 0.646 3.385 -7.020 1.00 86.81 71 ALA A C 1
ATOM 533 O O . ALA A 1 71 ? 0.195 4.531 -7.015 1.00 86.81 71 ALA A O 1
ATOM 534 N N . THR A 1 72 ? 1.881 3.108 -7.436 1.00 80.38 72 THR A N 1
ATOM 535 C CA . THR A 1 72 ? 2.797 4.106 -8.012 1.00 80.38 72 THR A CA 1
ATOM 536 C C . THR A 1 72 ? 3.679 3.466 -9.081 1.00 80.38 72 THR A C 1
ATOM 538 O O . THR A 1 72 ? 3.998 2.285 -8.987 1.00 80.38 72 THR A O 1
ATOM 541 N N . CYS A 1 73 ? 4.088 4.233 -10.092 1.00 79.88 73 CYS A N 1
ATOM 542 C CA . CYS A 1 73 ? 5.096 3.817 -11.076 1.00 79.88 73 CYS A CA 1
ATOM 543 C C . CYS A 1 73 ? 6.533 4.193 -10.667 1.00 79.88 73 CYS A C 1
ATOM 545 O O . CYS A 1 73 ? 7.486 3.968 -11.410 1.00 79.88 73 CYS A O 1
ATOM 547 N N . SER A 1 74 ? 6.704 4.794 -9.486 1.00 75.69 74 SER A N 1
ATOM 548 C CA . SER A 1 74 ? 8.021 5.150 -8.963 1.00 75.69 74 SER A CA 1
ATOM 549 C C . SER A 1 74 ? 8.674 3.960 -8.250 1.00 75.69 74 SER A C 1
ATOM 551 O O . SER A 1 74 ? 8.033 3.347 -7.393 1.00 75.69 74 SER A O 1
ATOM 553 N N . PRO A 1 75 ? 9.957 3.652 -8.526 1.00 71.38 75 PRO A N 1
ATOM 554 C CA . PRO A 1 75 ? 10.721 2.675 -7.754 1.00 71.38 75 PRO A CA 1
ATOM 555 C C . PRO A 1 75 ? 11.267 3.252 -6.436 1.00 71.38 75 PRO A C 1
ATOM 557 O O . PRO A 1 75 ? 11.872 2.519 -5.652 1.00 71.38 75 PRO A O 1
ATOM 560 N N . HIS A 1 76 ? 11.128 4.560 -6.185 1.00 76.50 76 HIS A N 1
ATOM 561 C CA . HIS A 1 76 ? 11.706 5.189 -5.002 1.00 76.50 76 HIS A CA 1
ATOM 562 C C . HIS A 1 76 ? 11.002 4.716 -3.731 1.00 76.50 76 HIS A C 1
ATOM 564 O O . HIS A 1 76 ? 9.791 4.852 -3.583 1.00 76.50 76 HIS A O 1
ATOM 570 N N . ILE A 1 77 ? 11.779 4.227 -2.761 1.00 82.31 77 ILE A N 1
ATOM 571 C CA . ILE A 1 77 ? 11.243 3.651 -1.518 1.00 82.31 77 ILE A CA 1
ATOM 572 C C . ILE A 1 77 ? 10.350 4.617 -0.724 1.00 82.31 77 ILE A C 1
ATOM 574 O O . ILE A 1 77 ? 9.394 4.190 -0.075 1.00 82.31 77 ILE A O 1
ATOM 578 N N . ALA A 1 78 ? 10.638 5.920 -0.818 1.00 80.12 78 ALA A N 1
ATOM 579 C CA . ALA A 1 78 ? 9.856 6.995 -0.210 1.00 80.12 78 ALA A CA 1
ATOM 580 C C . ALA A 1 78 ? 8.414 7.061 -0.746 1.00 80.12 78 ALA A C 1
ATOM 582 O O . ALA A 1 78 ? 7.519 7.528 -0.051 1.00 80.12 78 ALA A O 1
ATOM 583 N N . GLU A 1 79 ? 8.189 6.577 -1.967 1.00 73.00 79 GLU A N 1
ATOM 584 C CA . GLU A 1 79 ? 6.900 6.583 -2.659 1.00 73.00 79 GLU A CA 1
ATOM 585 C C . GLU A 1 79 ? 6.230 5.205 -2.681 1.00 73.00 79 GLU A C 1
ATOM 587 O O . GLU A 1 79 ? 5.140 5.072 -3.223 1.00 73.00 79 GLU A O 1
ATOM 592 N N . THR A 1 80 ? 6.859 4.173 -2.114 1.00 85.69 80 THR A N 1
ATOM 593 C CA . THR A 1 80 ? 6.327 2.805 -2.084 1.00 85.69 80 THR A CA 1
ATOM 594 C C . THR A 1 80 ? 6.068 2.368 -0.642 1.00 85.69 80 THR A C 1
ATOM 596 O O . THR A 1 80 ? 5.158 2.873 0.021 1.00 85.69 80 THR A O 1
ATOM 599 N N . LYS A 1 81 ? 6.891 1.460 -0.114 1.00 90.00 81 LYS A N 1
ATOM 600 C CA . LYS A 1 81 ? 6.734 0.850 1.207 1.00 90.00 81 LYS A CA 1
ATOM 601 C C . LYS A 1 81 ? 6.780 1.868 2.334 1.00 90.00 81 LYS A C 1
ATOM 603 O O . LYS A 1 81 ? 6.035 1.721 3.296 1.00 90.00 81 LYS A O 1
ATOM 608 N N . MET A 1 82 ? 7.616 2.904 2.230 1.00 88.50 82 MET A N 1
ATOM 609 C CA . MET A 1 82 ? 7.706 3.928 3.275 1.00 88.50 82 MET A CA 1
ATOM 610 C C . MET A 1 82 ? 6.370 4.654 3.446 1.00 88.50 82 MET A C 1
ATOM 612 O O . MET A 1 82 ? 5.876 4.766 4.564 1.00 88.50 82 MET A O 1
ATOM 616 N N . GLN A 1 83 ? 5.732 5.039 2.337 1.00 88.56 83 GLN A N 1
ATOM 617 C CA . GLN A 1 83 ? 4.435 5.709 2.355 1.00 88.56 83 GLN A CA 1
ATOM 618 C C . GLN A 1 83 ? 3.352 4.831 2.998 1.00 88.56 83 GLN A C 1
ATOM 620 O O . GLN A 1 83 ? 2.574 5.312 3.824 1.00 88.56 83 GLN A O 1
ATOM 625 N N . VAL A 1 84 ? 3.324 3.540 2.648 1.00 90.94 84 VAL A N 1
ATOM 626 C CA . VAL A 1 84 ? 2.345 2.587 3.188 1.00 90.94 84 VAL A CA 1
ATOM 627 C C . VAL A 1 84 ? 2.606 2.295 4.666 1.00 90.94 84 VAL A C 1
ATOM 629 O O . VAL A 1 84 ? 1.675 2.273 5.465 1.00 90.94 84 VAL A O 1
ATOM 632 N N . ASN A 1 85 ? 3.863 2.106 5.061 1.00 93.50 85 ASN A N 1
ATOM 633 C CA . ASN A 1 85 ? 4.231 1.881 6.458 1.00 93.50 85 ASN A CA 1
ATOM 634 C C . ASN A 1 85 ? 3.869 3.089 7.330 1.00 93.50 85 ASN A C 1
ATOM 636 O O . ASN A 1 85 ? 3.316 2.926 8.415 1.00 93.50 85 ASN A O 1
ATOM 640 N N . ASP A 1 86 ? 4.123 4.304 6.847 1.00 91.50 86 ASP A N 1
ATOM 641 C CA . ASP A 1 86 ? 3.758 5.534 7.552 1.00 91.50 86 ASP A CA 1
ATOM 642 C C . ASP A 1 86 ? 2.245 5.756 7.615 1.00 91.50 86 ASP A C 1
ATOM 644 O O . ASP A 1 86 ? 1.750 6.400 8.542 1.00 91.50 86 ASP A O 1
ATOM 648 N N . PHE A 1 87 ? 1.492 5.248 6.639 1.00 90.62 87 PHE A N 1
ATOM 649 C CA . PHE A 1 87 ? 0.035 5.207 6.698 1.00 90.62 87 PHE A CA 1
ATOM 650 C C . PHE A 1 87 ? -0.449 4.232 7.777 1.00 90.62 87 PHE A C 1
ATOM 652 O O . PHE A 1 87 ? -1.166 4.649 8.680 1.00 90.62 87 PHE A O 1
ATOM 659 N N . LEU A 1 88 ? 0.007 2.977 7.753 1.00 93.69 88 LEU A N 1
ATOM 660 C CA . LEU A 1 88 ? -0.399 1.944 8.718 1.00 93.69 88 LEU A CA 1
ATOM 661 C C . LEU A 1 88 ? -0.045 2.312 10.167 1.00 93.69 88 LEU A C 1
ATOM 663 O O . LEU A 1 88 ? -0.817 2.043 11.080 1.00 93.69 88 LEU A O 1
ATOM 667 N N . LYS A 1 89 ? 1.083 3.000 10.390 1.00 93.69 89 LYS A N 1
ATOM 668 C CA . LYS A 1 89 ? 1.437 3.540 11.716 1.00 93.69 89 LYS A CA 1
ATOM 669 C C . LYS A 1 89 ? 0.437 4.577 12.236 1.00 93.69 89 LYS A C 1
ATOM 671 O O . LYS A 1 89 ? 0.263 4.691 13.444 1.00 93.69 89 LYS A O 1
ATOM 676 N N . ARG A 1 90 ? -0.168 5.370 11.346 1.00 92.06 90 ARG A N 1
ATOM 677 C CA . ARG A 1 90 ? -1.127 6.432 11.703 1.00 92.06 90 ARG A CA 1
ATOM 678 C C . ARG A 1 90 ? -2.571 5.940 11.725 1.00 92.06 90 ARG A C 1
ATOM 680 O O . ARG A 1 90 ? -3.386 6.526 12.426 1.00 92.06 90 ARG A O 1
ATOM 687 N N . HIS A 1 91 ? -2.856 4.862 11.000 1.00 92.44 91 HIS A N 1
ATOM 688 C CA . HIS A 1 91 ? -4.175 4.250 10.864 1.00 92.44 91 HIS A CA 1
ATOM 689 C C . HIS A 1 91 ? -4.128 2.788 11.329 1.00 92.44 91 HIS A C 1
ATOM 691 O O . HIS A 1 91 ? -4.134 1.877 10.500 1.00 92.44 91 HIS A O 1
ATOM 697 N N . PRO A 1 92 ? -4.069 2.535 12.652 1.00 93.62 92 PRO A N 1
ATOM 698 C CA . PRO A 1 92 ? -3.931 1.183 13.206 1.00 93.62 92 PRO A CA 1
ATOM 699 C C . PRO A 1 92 ? -5.157 0.290 12.962 1.00 93.62 92 PRO A C 1
ATOM 701 O O . PRO A 1 92 ? -5.096 -0.916 13.171 1.00 93.62 92 PRO A O 1
ATOM 704 N N . ASN A 1 93 ? -6.274 0.873 12.524 1.00 92.88 93 ASN A N 1
ATOM 705 C CA . ASN A 1 93 ? -7.471 0.159 12.093 1.00 92.88 93 ASN A CA 1
ATOM 706 C C . ASN A 1 93 ? -7.373 -0.363 10.650 1.00 92.88 93 ASN A C 1
ATOM 708 O O . ASN A 1 93 ? -8.324 -0.971 10.166 1.00 92.88 93 ASN A O 1
ATOM 712 N N . PHE A 1 94 ? -6.262 -0.134 9.950 1.00 93.12 94 PHE A N 1
ATOM 713 C CA . PHE A 1 94 ? -5.997 -0.729 8.646 1.00 93.12 94 PHE A CA 1
ATOM 714 C C . PHE A 1 94 ? -4.996 -1.867 8.760 1.00 93.12 94 PHE A C 1
ATOM 716 O O . PHE A 1 94 ? -4.033 -1.803 9.521 1.00 93.12 94 PHE A O 1
ATOM 723 N N . ASN A 1 95 ? -5.198 -2.886 7.935 1.00 93.88 95 ASN A N 1
ATOM 724 C CA . ASN A 1 95 ? -4.254 -3.973 7.768 1.00 93.88 95 ASN A CA 1
ATOM 725 C C . ASN A 1 95 ? -3.845 -4.115 6.303 1.00 93.88 95 ASN A C 1
ATOM 727 O O . ASN A 1 95 ? -4.612 -3.806 5.391 1.00 93.88 95 ASN A O 1
ATOM 731 N N . ARG A 1 96 ? -2.628 -4.602 6.076 1.00 92.94 96 ARG A N 1
ATOM 732 C CA . ARG A 1 96 ? -2.134 -4.890 4.733 1.00 92.94 96 ARG A CA 1
ATOM 733 C C . ARG A 1 96 ? -2.626 -6.260 4.278 1.00 92.94 96 ARG A C 1
ATOM 735 O O . ARG A 1 96 ? -2.472 -7.249 4.990 1.00 92.94 96 ARG A O 1
ATOM 742 N N . LEU A 1 97 ? -3.192 -6.317 3.077 1.00 88.31 97 LEU A N 1
ATOM 743 C CA . LEU A 1 97 ? -3.608 -7.557 2.435 1.00 88.31 97 LEU A CA 1
ATOM 744 C C . LEU A 1 97 ? -2.512 -8.079 1.511 1.00 88.31 97 LEU A C 1
ATOM 746 O O . LEU A 1 97 ? -1.970 -7.344 0.687 1.00 88.31 97 LEU A O 1
ATOM 750 N N . LYS A 1 98 ? -2.232 -9.380 1.613 1.00 91.38 98 LYS A N 1
ATOM 751 C CA . LYS A 1 98 ? -1.240 -10.049 0.772 1.00 91.38 98 LYS A CA 1
ATOM 752 C C . LYS A 1 98 ? -1.747 -10.216 -0.661 1.00 91.38 98 LYS A C 1
ATOM 754 O O . LYS A 1 98 ? -2.766 -10.867 -0.897 1.00 91.38 98 LYS A O 1
ATOM 759 N N . ILE A 1 99 ? -0.989 -9.700 -1.628 1.00 84.62 99 ILE A N 1
ATOM 760 C CA . ILE A 1 99 ? -1.299 -9.804 -3.059 1.00 84.62 99 ILE A CA 1
ATOM 761 C C . ILE A 1 99 ? -0.842 -11.164 -3.604 1.00 84.62 99 ILE A C 1
ATOM 763 O O . ILE A 1 99 ? 0.172 -11.288 -4.288 1.00 84.62 99 ILE A O 1
ATOM 767 N N . GLY A 1 100 ? -1.613 -12.209 -3.299 1.00 83.44 100 GLY A N 1
ATOM 768 C CA . GLY A 1 100 ? -1.422 -13.549 -3.861 1.00 83.44 100 GLY A CA 1
ATOM 769 C C . GLY A 1 100 ? 0.016 -14.091 -3.734 1.00 83.44 100 GLY A C 1
ATOM 770 O O . GLY A 1 100 ? 0.743 -13.720 -2.809 1.00 83.44 100 GLY A O 1
ATOM 771 N N . PRO A 1 101 ? 0.448 -14.979 -4.649 1.00 79.31 101 PRO A N 1
ATOM 772 C CA . PRO A 1 101 ? 1.786 -15.574 -4.606 1.00 79.31 101 PRO A CA 1
ATOM 773 C C . PRO A 1 101 ? 2.900 -14.633 -5.095 1.00 79.31 101 PRO A C 1
ATOM 775 O O . PRO A 1 101 ? 4.068 -14.904 -4.842 1.00 79.31 101 PRO A O 1
ATOM 778 N N . ARG A 1 102 ? 2.559 -13.536 -5.788 1.00 79.44 102 ARG A N 1
ATOM 779 C CA . ARG A 1 102 ? 3.528 -12.552 -6.312 1.00 79.44 102 ARG A CA 1
ATOM 780 C C . ARG A 1 102 ? 3.806 -11.396 -5.349 1.00 79.44 102 ARG A C 1
ATOM 782 O O . ARG A 1 102 ? 4.690 -10.588 -5.623 1.00 79.44 102 ARG A O 1
ATOM 789 N N . GLY A 1 103 ? 3.051 -11.309 -4.255 1.00 85.56 103 GLY A N 1
ATOM 790 C CA . GLY A 1 103 ? 3.309 -10.371 -3.175 1.00 85.56 103 GLY A CA 1
ATOM 791 C C . GLY A 1 103 ? 4.615 -10.711 -2.465 1.00 85.56 103 GLY A C 1
ATOM 792 O O . GLY A 1 103 ? 4.933 -11.882 -2.251 1.00 85.56 103 GLY A O 1
ATOM 793 N N . ASP A 1 104 ? 5.368 -9.685 -2.098 1.00 88.25 104 ASP A N 1
ATOM 794 C CA . ASP A 1 104 ? 6.587 -9.826 -1.319 1.00 88.25 104 ASP A CA 1
ATOM 795 C C . ASP A 1 104 ? 6.301 -10.209 0.145 1.00 88.25 104 ASP A C 1
ATOM 797 O O . ASP A 1 104 ? 5.176 -10.553 0.520 1.00 88.25 104 ASP A O 1
ATOM 801 N N . ASN A 1 105 ? 7.337 -10.182 0.985 1.00 88.31 105 ASN A N 1
ATOM 802 C CA . ASN A 1 105 ? 7.235 -10.569 2.394 1.00 88.31 105 ASN A CA 1
ATOM 803 C C . ASN A 1 105 ? 6.227 -9.729 3.180 1.00 88.31 105 ASN A C 1
ATOM 805 O O . ASN A 1 105 ? 5.607 -10.249 4.105 1.00 88.31 105 ASN A O 1
ATOM 809 N N . ASP A 1 106 ? 6.041 -8.465 2.801 1.00 88.75 106 ASP A N 1
ATOM 810 C CA . ASP A 1 106 ? 5.045 -7.617 3.441 1.00 88.75 106 ASP A CA 1
ATOM 811 C C . ASP A 1 106 ? 3.667 -7.761 2.777 1.00 88.75 106 ASP A C 1
ATOM 813 O O . ASP A 1 106 ? 2.673 -7.270 3.299 1.00 88.75 106 ASP A O 1
ATOM 817 N N . GLY A 1 107 ? 3.586 -8.441 1.633 1.00 89.75 107 GLY A N 1
ATOM 818 C CA . GLY A 1 107 ? 2.362 -8.666 0.876 1.00 89.75 107 GLY A CA 1
ATOM 819 C C . GLY A 1 107 ? 2.120 -7.666 -0.253 1.00 89.75 107 GLY A C 1
ATOM 820 O O . GLY A 1 107 ? 1.079 -7.762 -0.903 1.00 89.75 107 GLY A O 1
ATOM 821 N N . ASP A 1 108 ? 3.066 -6.760 -0.518 1.00 91.12 108 ASP A N 1
ATOM 822 C CA . ASP A 1 108 ? 2.972 -5.787 -1.610 1.00 91.12 108 ASP A CA 1
ATOM 823 C C . ASP A 1 108 ? 3.445 -6.397 -2.931 1.00 91.12 108 ASP A C 1
ATOM 825 O O . ASP A 1 108 ? 4.308 -7.271 -2.962 1.00 91.12 108 ASP A O 1
ATOM 829 N N . LEU A 1 109 ? 2.926 -5.902 -4.047 1.00 88.62 109 LEU A N 1
ATOM 830 C CA . LEU A 1 109 ? 3.373 -6.288 -5.376 1.00 88.62 109 LEU A CA 1
ATOM 831 C C . LEU A 1 109 ? 4.319 -5.215 -5.906 1.00 88.62 109 LEU A C 1
ATOM 833 O O . LEU A 1 109 ? 3.918 -4.074 -6.112 1.00 88.62 109 LEU A O 1
ATOM 837 N N . GLN A 1 110 ? 5.560 -5.602 -6.179 1.00 87.38 110 GLN A N 1
ATOM 838 C CA . GLN A 1 110 ? 6.516 -4.781 -6.913 1.00 87.38 110 GLN A CA 1
ATOM 839 C C . GLN A 1 110 ? 6.802 -5.454 -8.250 1.00 87.38 110 GLN A C 1
ATOM 841 O O . GLN A 1 110 ? 7.258 -6.595 -8.264 1.00 87.38 110 GLN A O 1
ATOM 846 N N . LEU A 1 111 ? 6.569 -4.745 -9.348 1.00 81.69 111 LEU A N 1
ATOM 847 C CA . LEU A 1 111 ? 6.895 -5.137 -10.715 1.00 81.69 111 LEU A CA 1
ATOM 848 C C . LEU A 1 111 ? 8.150 -4.399 -11.178 1.00 81.69 111 LEU A C 1
ATOM 850 O O . LEU A 1 111 ? 8.346 -3.227 -10.845 1.00 81.69 111 LEU A O 1
ATOM 854 N N . TRP A 1 112 ? 8.982 -5.085 -11.957 1.00 77.25 112 TRP A 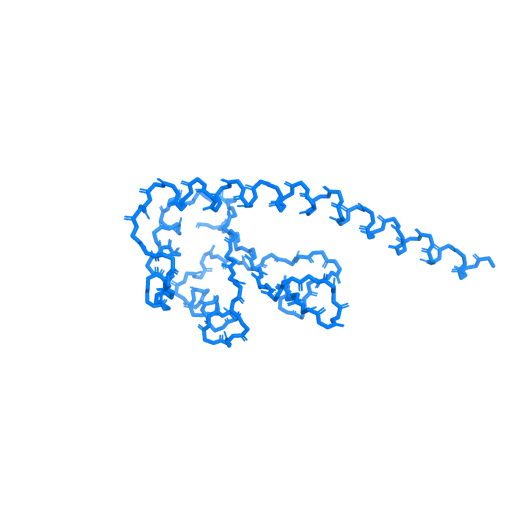N 1
ATOM 855 C CA . TRP A 1 112 ? 10.207 -4.528 -12.522 1.00 77.25 112 TRP A CA 1
ATOM 856 C C . TRP A 1 112 ? 10.296 -4.806 -14.012 1.00 77.25 112 TRP A C 1
ATOM 858 O O . TRP A 1 112 ? 10.105 -5.938 -14.446 1.00 77.25 112 TRP A O 1
ATOM 868 N N . THR A 1 113 ? 10.715 -3.817 -14.793 1.00 71.06 113 THR A N 1
ATOM 869 C CA . THR A 1 113 ? 10.791 -3.943 -16.255 1.00 71.06 113 THR A CA 1
ATOM 870 C C . THR A 1 113 ? 11.689 -5.064 -16.736 1.00 71.06 113 THR A C 1
ATOM 872 O O . THR A 1 113 ? 11.293 -5.837 -17.602 1.00 71.06 113 THR A O 1
ATOM 875 N N . PHE A 1 114 ? 12.851 -5.234 -16.113 1.00 62.25 114 PHE A N 1
ATOM 876 C CA . PHE A 1 114 ? 13.788 -6.294 -16.482 1.00 62.25 114 PHE A CA 1
ATOM 877 C C . PHE A 1 114 ? 13.328 -7.701 -16.071 1.00 62.25 114 PHE A C 1
ATOM 879 O O . PHE A 1 114 ? 13.826 -8.682 -16.614 1.00 62.25 114 PHE A O 1
ATOM 886 N N . ARG A 1 115 ? 12.421 -7.816 -15.095 1.00 72.62 115 ARG A N 1
ATOM 887 C CA . ARG A 1 115 ? 11.991 -9.103 -14.529 1.00 72.62 115 ARG A CA 1
ATOM 888 C C . ARG A 1 115 ? 10.632 -9.539 -15.060 1.00 72.62 115 ARG A C 1
ATOM 890 O O . ARG A 1 115 ? 10.418 -10.715 -15.316 1.00 72.62 115 ARG A O 1
ATOM 897 N N . ASP A 1 116 ? 9.720 -8.586 -15.185 1.00 75.06 116 ASP A N 1
ATOM 898 C CA . ASP A 1 116 ? 8.302 -8.812 -15.443 1.00 75.06 116 ASP A CA 1
ATOM 899 C C . ASP A 1 116 ? 7.884 -8.349 -16.853 1.00 75.06 116 ASP A C 1
ATOM 901 O O . ASP A 1 116 ? 6.737 -8.552 -17.235 1.00 75.06 116 ASP A O 1
ATOM 905 N N . GLY A 1 117 ? 8.786 -7.732 -17.632 1.00 65.25 117 GLY A N 1
ATOM 906 C CA . GLY A 1 117 ? 8.503 -7.293 -19.006 1.00 65.25 117 GLY A CA 1
ATOM 907 C C . GLY A 1 117 ? 7.470 -6.163 -19.109 1.00 65.25 117 GLY A C 1
ATOM 908 O O . GLY A 1 117 ? 6.851 -5.995 -20.154 1.00 65.25 117 GLY A O 1
ATOM 909 N N . THR A 1 118 ? 7.267 -5.411 -18.024 1.00 66.44 118 THR A N 1
ATOM 910 C CA . THR A 1 118 ? 6.263 -4.340 -17.884 1.00 66.44 118 THR A CA 1
ATOM 911 C C . THR A 1 118 ? 6.872 -3.094 -17.240 1.00 66.44 118 THR A C 1
ATOM 913 O O . THR A 1 118 ? 7.950 -3.154 -16.655 1.00 66.44 118 THR A O 1
ATOM 916 N N . ASP A 1 119 ? 6.200 -1.949 -17.294 1.00 68.44 119 ASP A N 1
ATOM 917 C CA . ASP A 1 119 ? 6.650 -0.758 -16.569 1.00 68.44 119 ASP A CA 1
ATOM 918 C C . ASP A 1 119 ? 6.815 -1.034 -15.064 1.00 68.44 119 ASP A C 1
ATOM 920 O O . ASP A 1 119 ? 6.101 -1.851 -14.472 1.00 68.44 119 ASP A O 1
ATOM 924 N N . CYS A 1 120 ? 7.792 -0.367 -14.444 1.00 72.50 120 CYS A N 1
ATOM 925 C CA . CYS A 1 120 ? 8.028 -0.484 -13.009 1.00 72.50 120 CYS A CA 1
ATOM 926 C C . CYS A 1 120 ? 6.807 0.042 -12.250 1.00 72.50 120 CYS A C 1
ATOM 928 O O . CYS A 1 120 ? 6.420 1.198 -12.414 1.00 72.50 120 CYS A O 1
ATOM 930 N N . MET A 1 121 ? 6.193 -0.805 -11.428 1.00 82.88 121 MET A N 1
ATOM 931 C CA . MET A 1 121 ? 5.000 -0.451 -10.665 1.00 82.88 121 MET A CA 1
ATOM 932 C C . MET A 1 121 ? 5.025 -1.098 -9.289 1.00 82.88 121 MET A C 1
ATOM 934 O O . MET A 1 121 ? 5.483 -2.222 -9.119 1.00 82.88 121 MET A O 1
ATOM 938 N N . TYR A 1 122 ? 4.475 -0.392 -8.315 1.00 85.88 122 TYR A N 1
ATOM 939 C CA . TYR A 1 122 ? 4.232 -0.858 -6.960 1.00 85.88 122 TYR A CA 1
ATOM 940 C C . TYR A 1 122 ? 2.731 -0.838 -6.682 1.00 85.88 122 TYR A C 1
ATOM 942 O O . TYR A 1 122 ? 2.049 0.095 -7.109 1.00 85.88 122 TYR A O 1
ATOM 950 N N . LEU A 1 123 ? 2.228 -1.833 -5.951 1.00 87.50 123 LEU A N 1
ATOM 951 C CA . LEU A 1 123 ? 0.850 -1.921 -5.479 1.00 87.50 123 LEU A CA 1
ATOM 952 C C . LEU A 1 123 ? 0.811 -2.486 -4.054 1.00 87.50 123 LEU A C 1
ATOM 954 O O . LEU A 1 123 ? 1.386 -3.536 -3.780 1.00 87.50 123 LEU A O 1
ATOM 958 N N . SER A 1 124 ? 0.059 -1.831 -3.175 1.00 91.62 124 SER A N 1
ATOM 959 C CA . SER A 1 124 ? -0.294 -2.323 -1.841 1.00 91.62 124 SER A CA 1
ATOM 960 C C . SER A 1 124 ? -1.806 -2.268 -1.649 1.00 91.62 124 SER A C 1
ATOM 962 O O . SER A 1 124 ? -2.453 -1.312 -2.086 1.00 91.62 124 SER A O 1
ATOM 964 N N . L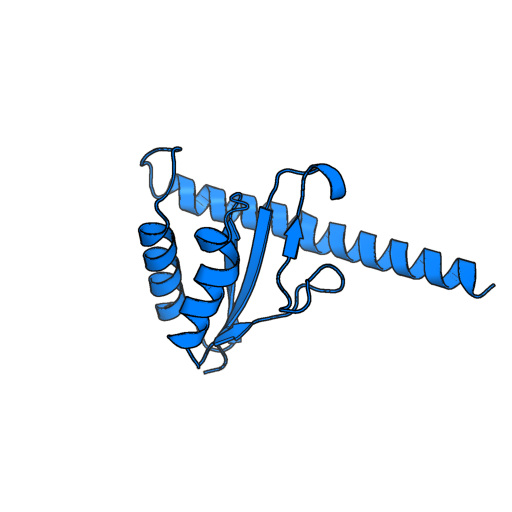EU A 1 125 ? -2.375 -3.288 -1.006 1.00 88.19 125 LEU A N 1
ATOM 965 C CA . LEU A 1 125 ? -3.796 -3.352 -0.670 1.00 88.19 125 LEU A CA 1
ATOM 966 C C . LEU A 1 125 ? -3.969 -3.180 0.839 1.00 88.19 125 LEU A C 1
ATOM 968 O O . LEU A 1 125 ? -3.352 -3.898 1.623 1.00 88.19 125 LEU A O 1
ATOM 972 N N . LEU A 1 126 ? -4.813 -2.234 1.241 1.00 88.31 126 LEU A N 1
ATOM 973 C CA . LEU A 1 126 ? -5.028 -1.859 2.637 1.00 88.31 126 LEU A CA 1
ATOM 974 C C . LEU A 1 126 ? -6.505 -2.013 2.973 1.00 88.31 126 LEU A C 1
ATOM 976 O O . LEU A 1 126 ? -7.341 -1.311 2.413 1.00 88.31 126 LEU A O 1
ATOM 980 N N . GLU A 1 127 ? -6.830 -2.927 3.875 1.00 88.56 127 GLU A N 1
ATOM 981 C CA . GLU A 1 127 ? -8.198 -3.189 4.312 1.00 88.56 127 GLU A CA 1
ATOM 982 C C . GLU A 1 127 ? -8.473 -2.514 5.649 1.00 88.56 127 GLU A C 1
ATOM 984 O O . GLU A 1 127 ? -7.706 -2.670 6.602 1.00 88.56 127 GLU A O 1
ATOM 989 N N . ARG A 1 128 ? -9.597 -1.805 5.736 1.00 88.62 128 ARG A N 1
ATOM 990 C CA . ARG A 1 128 ? -10.081 -1.241 6.993 1.00 88.62 128 ARG A CA 1
ATOM 991 C C . ARG A 1 128 ? -10.741 -2.331 7.839 1.00 88.62 128 ARG A C 1
ATOM 993 O O . ARG A 1 128 ? -11.778 -2.856 7.457 1.00 88.62 128 ARG A O 1
ATOM 1000 N N . GLN A 1 129 ? -10.183 -2.631 9.004 1.00 89.81 129 GLN A N 1
ATOM 1001 C CA . GLN A 1 129 ? -10.680 -3.650 9.936 1.00 89.81 129 GLN A CA 1
ATOM 1002 C C . GLN A 1 129 ? -11.750 -3.115 10.900 1.00 89.81 129 GLN A C 1
ATOM 1004 O O . GLN A 1 129 ? -12.600 -3.882 11.350 1.00 89.81 129 GLN A O 1
ATOM 1009 N N . SER A 1 130 ? -11.719 -1.816 11.222 1.00 80.19 130 SER A N 1
ATOM 1010 C CA . SER A 1 130 ? -12.651 -1.163 12.160 1.00 80.19 130 SER A CA 1
ATOM 1011 C C . SER A 1 130 ? -12.803 0.344 11.942 1.00 80.19 130 SER A C 1
ATOM 1013 O O . SER A 1 130 ? -11.985 0.963 11.217 1.00 80.19 130 SER A O 1
#

Radius of gyration: 16.36 Å; chains: 1; bounding box: 30×57×32 Å